Protein AF-A0A6V7DF06-F1 (afdb_monomer_lite)

Foldseek 3Di:
DDPPPAPPHDDDDLCRCVVPPPFKHFPDKDKAFLQVQLVVLVVVLVVLVVCVVVVQVVLCVVPNPCSVVVSVVSNVVSVVSNCVCPPPNRPPDIDMDTDIDGD

Radius of gyration: 17.52 Å; chains: 1; bounding box: 34×27×49 Å

Structure (mmCIF, N/CA/C/O backbone):
data_AF-A0A6V7DF06-F1
#
_entry.id   AF-A0A6V7DF06-F1
#
loop_
_atom_site.group_PDB
_atom_site.id
_atom_site.type_symbol
_atom_site.label_atom_id
_atom_site.label_alt_id
_atom_site.label_comp_id
_atom_site.label_asym_id
_atom_site.label_entity_id
_atom_site.label_seq_id
_atom_site.pdbx_PDB_ins_code
_atom_site.Cartn_x
_atom_site.Cartn_y
_atom_site.Cartn_z
_atom_site.occupancy
_atom_site.B_iso_or_equiv
_atom_site.auth_seq_id
_atom_site.auth_comp_id
_atom_site.auth_asym_id
_atom_site.auth_atom_id
_atom_site.pdbx_PDB_model_num
ATOM 1 N N . MET A 1 1 ? -5.358 -7.980 -9.460 1.00 66.00 1 MET A N 1
ATOM 2 C CA . MET A 1 1 ? -4.896 -7.941 -8.056 1.00 66.00 1 MET A CA 1
ATOM 3 C C . MET A 1 1 ? -4.731 -9.348 -7.478 1.00 66.00 1 MET A C 1
ATOM 5 O O . MET A 1 1 ? -3.595 -9.791 -7.396 1.00 66.00 1 MET A O 1
ATOM 9 N N . GLY A 1 2 ? -5.816 -10.090 -7.206 1.00 76.44 2 GLY A N 1
ATOM 10 C CA . GLY A 1 2 ? -5.817 -11.422 -6.560 1.00 76.44 2 GLY A CA 1
ATOM 11 C C . GLY A 1 2 ? -4.689 -12.387 -6.951 1.00 76.44 2 GLY A C 1
ATOM 12 O O . GLY A 1 2 ? -3.793 -12.623 -6.157 1.00 76.44 2 GLY A O 1
ATOM 13 N N . ARG A 1 3 ? -4.677 -12.881 -8.196 1.00 83.25 3 ARG A N 1
ATOM 14 C CA . ARG A 1 3 ? -3.721 -13.906 -8.678 1.00 83.25 3 ARG A CA 1
ATOM 15 C C . ARG A 1 3 ? -2.230 -13.547 -8.547 1.00 83.25 3 ARG A C 1
ATOM 17 O O . ARG A 1 3 ? -1.394 -14.445 -8.527 1.00 83.25 3 ARG A O 1
ATOM 24 N N . HIS A 1 4 ? -1.884 -12.260 -8.575 1.00 85.88 4 HIS A N 1
ATOM 25 C CA . HIS A 1 4 ? -0.487 -11.814 -8.672 1.00 85.88 4 HIS A CA 1
ATOM 26 C C . HIS A 1 4 ? 0.013 -11.072 -7.433 1.00 85.88 4 HIS A C 1
ATOM 28 O O . HIS A 1 4 ? 1.214 -11.067 -7.203 1.00 85.88 4 HIS A O 1
ATOM 34 N N . PHE A 1 5 ? -0.886 -10.467 -6.654 1.00 85.12 5 PHE A N 1
ATOM 35 C CA . PHE A 1 5 ? -0.531 -9.634 -5.504 1.00 85.12 5 PHE A CA 1
ATOM 36 C C . PHE A 1 5 ? -1.195 -10.075 -4.195 1.00 85.12 5 PHE A C 1
ATOM 38 O O . PHE A 1 5 ? -0.697 -9.729 -3.134 1.00 85.12 5 PHE A O 1
ATOM 45 N N . PHE A 1 6 ? -2.287 -10.846 -4.242 1.00 81.19 6 PHE A N 1
ATOM 46 C CA . PHE A 1 6 ? -3.064 -11.216 -3.049 1.00 81.19 6 PHE A CA 1
ATOM 47 C C . PHE A 1 6 ? -3.432 -12.704 -3.023 1.00 81.19 6 PHE A C 1
ATOM 49 O O . PHE A 1 6 ? -4.497 -13.089 -2.543 1.00 81.19 6 PHE A O 1
ATOM 56 N N . THR A 1 7 ? -2.571 -13.568 -3.559 1.00 82.06 7 THR A N 1
ATOM 57 C CA . THR A 1 7 ? -2.826 -15.012 -3.562 1.00 82.06 7 THR A CA 1
ATOM 58 C C . THR A 1 7 ? -2.793 -15.535 -2.128 1.00 82.06 7 THR A C 1
ATOM 60 O O . THR A 1 7 ? -1.752 -15.490 -1.481 1.00 82.06 7 THR A O 1
ATOM 63 N N . GLY A 1 8 ? -3.936 -16.015 -1.632 1.00 79.62 8 GLY A N 1
ATOM 64 C CA . GLY A 1 8 ? -4.087 -16.496 -0.253 1.00 79.62 8 GLY A CA 1
ATOM 65 C C . GLY A 1 8 ? -4.255 -15.393 0.800 1.00 79.62 8 GLY A C 1
ATOM 66 O O . GLY A 1 8 ? -4.261 -15.700 1.988 1.00 79.62 8 GLY A O 1
ATOM 67 N N . GLY A 1 9 ? -4.384 -14.128 0.387 1.00 80.75 9 GLY A N 1
ATOM 68 C CA . GLY A 1 9 ? -4.598 -12.998 1.293 1.00 80.75 9 GLY A CA 1
ATOM 69 C C . GLY A 1 9 ? -6.073 -12.738 1.610 1.00 80.75 9 GLY A C 1
ATOM 70 O O . GLY A 1 9 ? -6.962 -13.087 0.833 1.00 80.75 9 GLY A O 1
ATOM 71 N N . LEU A 1 10 ? -6.315 -12.064 2.736 1.00 82.75 10 LEU A N 1
ATOM 72 C CA . LEU A 1 10 ? -7.613 -11.524 3.146 1.00 82.75 10 LEU A CA 1
ATOM 73 C C . LEU A 1 10 ? -7.519 -9.994 3.239 1.00 82.75 10 LEU A C 1
ATOM 75 O O . LEU A 1 10 ? -6.524 -9.471 3.737 1.00 82.75 10 LEU A O 1
ATOM 79 N N . MET A 1 11 ? -8.571 -9.290 2.816 1.00 86.62 11 MET A N 1
ATOM 80 C CA . MET A 1 11 ? -8.804 -7.886 3.174 1.00 86.62 11 MET A CA 1
ATOM 81 C C . MET A 1 11 ? -9.885 -7.847 4.263 1.00 86.62 11 MET A C 1
ATOM 83 O O . MET A 1 11 ? -11.066 -7.963 3.935 1.00 86.62 11 MET A O 1
ATOM 87 N N . PRO A 1 12 ? -9.510 -7.794 5.554 1.00 91.38 12 PRO A N 1
ATOM 88 C CA . PRO A 1 12 ? -10.477 -7.873 6.640 1.00 91.38 12 PRO A CA 1
ATOM 89 C C . PRO A 1 12 ? -11.294 -6.585 6.748 1.00 91.38 12 PRO A C 1
ATOM 91 O O . PRO A 1 12 ? -10.783 -5.485 6.531 1.00 91.38 12 PRO A O 1
ATOM 94 N N . ALA A 1 13 ? -12.555 -6.725 7.154 1.00 93.81 13 ALA A N 1
ATOM 95 C CA . ALA A 1 13 ? -13.354 -5.589 7.587 1.00 93.81 13 ALA A CA 1
ATOM 96 C C . ALA A 1 13 ? -12.769 -4.993 8.876 1.00 93.81 13 ALA A C 1
ATOM 98 O O . ALA A 1 13 ? -12.140 -5.688 9.680 1.00 93.81 13 ALA A O 1
ATOM 99 N N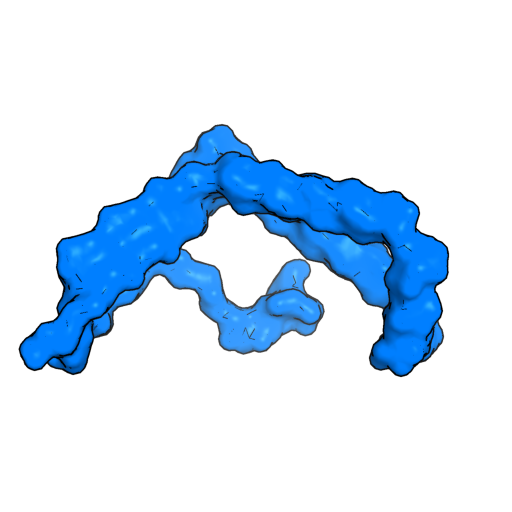 . THR A 1 14 ? -13.001 -3.701 9.103 1.00 94.19 14 THR A N 1
ATOM 100 C CA . THR A 1 14 ? -12.403 -2.972 10.234 1.00 94.19 14 THR A CA 1
ATOM 101 C C . THR A 1 14 ? -12.847 -3.482 11.617 1.00 94.19 14 THR A C 1
ATOM 103 O O . THR A 1 14 ? -12.236 -3.148 12.632 1.00 94.19 14 THR A O 1
ATOM 106 N N . ASP A 1 15 ? -13.885 -4.304 11.694 1.00 94.75 15 ASP A N 1
ATOM 107 C CA . ASP A 1 15 ? -14.392 -4.959 12.901 1.00 94.75 15 ASP A CA 1
ATOM 108 C C . ASP A 1 15 ? -13.975 -6.432 13.036 1.00 94.75 15 ASP A C 1
ATOM 110 O O . ASP A 1 15 ? -14.180 -7.011 14.098 1.00 94.75 15 ASP A O 1
ATOM 114 N N . THR A 1 16 ? -13.312 -7.023 12.035 1.00 95.25 16 THR A N 1
ATOM 115 C CA . THR A 1 16 ? -12.995 -8.465 12.005 1.00 95.25 16 THR A CA 1
ATOM 116 C C . THR A 1 16 ? -12.292 -8.934 13.285 1.00 95.25 16 THR A C 1
ATOM 118 O O . THR A 1 16 ? -12.656 -9.961 13.852 1.00 95.25 16 THR A O 1
ATOM 121 N N . LEU A 1 17 ? -11.319 -8.165 13.791 1.00 95.06 17 LEU A N 1
ATOM 122 C CA . LEU A 1 17 ? -10.539 -8.533 14.982 1.00 95.06 17 LEU A CA 1
ATOM 123 C C . LEU A 1 17 ? -11.300 -8.368 16.308 1.00 95.06 17 LEU A C 1
ATOM 125 O O . LEU A 1 17 ? -10.867 -8.908 17.322 1.00 95.06 17 LEU A O 1
ATOM 129 N N . LEU A 1 18 ? -12.456 -7.694 16.321 1.00 94.12 18 LEU A N 1
ATOM 130 C CA . LEU A 1 18 ? -13.299 -7.609 17.520 1.00 94.12 18 LEU A CA 1
ATOM 131 C C . LEU A 1 18 ? -13.868 -8.976 17.922 1.00 94.12 18 LEU A C 1
ATOM 133 O O . LEU A 1 18 ? -14.193 -9.181 19.092 1.00 94.12 18 LEU A O 1
ATOM 137 N N . HIS A 1 19 ? -13.945 -9.913 16.974 1.00 95.56 19 HIS A N 1
ATOM 138 C CA . HIS A 1 19 ? -14.465 -11.263 17.181 1.00 95.56 19 HIS A CA 1
ATOM 139 C C . HIS A 1 19 ? -13.429 -12.254 17.749 1.00 95.56 19 HIS A C 1
ATOM 141 O O . HIS A 1 19 ? -13.792 -13.382 18.086 1.00 95.56 19 HIS A O 1
ATOM 147 N N . PHE A 1 20 ? -12.161 -11.851 17.897 1.00 95.12 20 PHE A N 1
ATOM 148 C CA . PHE A 1 20 ? -11.054 -12.726 18.305 1.00 95.12 20 PHE A CA 1
ATOM 149 C C . PHE A 1 20 ? -10.296 -12.139 19.500 1.00 95.12 20 PHE A C 1
ATOM 151 O O . PHE A 1 20 ? -9.200 -11.605 19.353 1.00 95.12 20 PHE A O 1
ATOM 158 N N . GLN A 1 21 ? -10.906 -12.203 20.688 1.00 96.12 21 GLN A N 1
ATOM 159 C CA . GLN A 1 21 ? -10.373 -11.583 21.911 1.00 96.12 21 GLN A CA 1
ATOM 160 C C . GLN A 1 21 ? -10.172 -12.565 23.081 1.00 96.12 21 GLN A C 1
ATOM 162 O O . GLN A 1 21 ? -10.326 -12.217 24.254 1.00 96.12 21 GLN A O 1
ATOM 167 N N . GLN A 1 22 ? -9.886 -13.830 22.770 1.00 97.06 22 GLN A N 1
ATOM 168 C CA . GLN A 1 22 ? -9.697 -14.892 23.760 1.00 97.06 22 GLN A CA 1
ATOM 169 C C . GLN A 1 22 ? -8.427 -14.654 24.591 1.00 97.06 22 GLN A C 1
ATOM 171 O O . GLN A 1 22 ? -8.512 -14.624 25.819 1.00 97.06 22 GLN A O 1
ATOM 176 N N . ASP A 1 23 ? -7.296 -14.413 23.918 1.00 96.06 23 ASP A N 1
ATOM 177 C CA . ASP A 1 23 ? -5.963 -14.305 24.537 1.00 96.06 23 ASP A CA 1
ATOM 178 C C . ASP A 1 23 ? -5.435 -12.860 24.640 1.00 96.06 23 ASP A C 1
ATOM 180 O O . ASP A 1 23 ? -4.599 -12.548 25.493 1.00 96.06 23 ASP A O 1
ATOM 184 N N . ALA A 1 24 ? -5.928 -11.961 23.786 1.00 96.44 24 ALA A N 1
ATOM 185 C CA . ALA A 1 24 ? -5.592 -10.541 23.779 1.00 96.44 24 ALA A CA 1
ATOM 186 C C . ALA A 1 24 ? -6.852 -9.712 23.533 1.00 96.44 24 ALA A C 1
ATOM 188 O O . ALA A 1 24 ? -7.699 -10.097 22.734 1.00 96.44 24 ALA A O 1
ATOM 189 N N . VAL A 1 25 ? -6.973 -8.568 24.199 1.00 97.38 25 VAL A N 1
ATOM 190 C CA . VAL A 1 25 ? -8.141 -7.686 24.083 1.00 97.38 25 VAL A CA 1
ATOM 191 C C . VAL A 1 25 ? -7.746 -6.366 23.433 1.00 97.38 25 VAL A C 1
ATOM 193 O O . VAL A 1 25 ? -6.640 -5.865 23.642 1.00 97.38 25 VAL A O 1
ATOM 196 N N . ILE A 1 26 ? -8.637 -5.808 22.619 1.00 97.31 26 ILE A N 1
ATOM 197 C CA . ILE A 1 26 ? -8.428 -4.516 21.965 1.00 97.31 26 ILE A CA 1
ATOM 198 C C . ILE A 1 26 ? -8.691 -3.420 22.995 1.00 97.31 26 ILE A C 1
ATOM 200 O O . ILE A 1 26 ? -9.821 -3.213 23.427 1.00 97.31 26 ILE A O 1
ATOM 204 N N . GLU A 1 27 ? -7.637 -2.706 23.370 1.00 97.62 27 GLU A N 1
ATOM 205 C CA . GLU A 1 27 ? -7.707 -1.560 24.278 1.00 97.62 27 GLU A CA 1
ATOM 206 C C . GLU A 1 27 ? -8.060 -0.280 23.513 1.00 97.62 27 GLU A C 1
ATOM 208 O O . GLU A 1 27 ? -8.841 0.543 23.983 1.00 97.62 27 GLU A O 1
ATOM 213 N N . GLN A 1 28 ? -7.488 -0.102 22.318 1.00 97.56 28 GLN A N 1
ATOM 214 C CA . GLN A 1 28 ? -7.720 1.077 21.484 1.00 97.56 28 GLN A CA 1
ATOM 215 C C . GLN A 1 28 ? -7.810 0.697 20.011 1.00 97.56 28 GLN A C 1
ATOM 217 O O . GLN A 1 28 ? -7.117 -0.205 19.536 1.00 97.56 28 GLN A O 1
ATOM 222 N N . ARG A 1 29 ? -8.641 1.436 19.277 1.00 96.56 29 ARG A N 1
ATOM 223 C CA . ARG A 1 29 ? -8.823 1.301 17.833 1.00 96.56 29 ARG A CA 1
ATOM 224 C C . ARG A 1 29 ? -8.974 2.679 17.209 1.00 96.56 29 ARG A C 1
ATOM 226 O O . ARG A 1 29 ? -9.722 3.506 17.722 1.00 96.56 29 ARG A O 1
ATOM 233 N N . TRP A 1 30 ? -8.320 2.893 16.076 1.00 96.56 30 TRP A N 1
ATOM 234 C CA . TRP A 1 30 ? -8.553 4.061 15.232 1.00 96.56 30 TRP A CA 1
ATOM 235 C C . TRP A 1 30 ? -8.493 3.665 13.762 1.00 96.56 30 TRP A C 1
ATOM 237 O O . TRP A 1 30 ? -7.788 2.730 13.381 1.00 96.56 30 TRP A O 1
ATOM 247 N N . VAL A 1 31 ? -9.281 4.359 12.946 1.00 96.50 31 VAL A N 1
ATOM 248 C CA . VAL A 1 31 ? -9.350 4.149 11.500 1.00 96.50 31 VAL A CA 1
ATOM 249 C C . VAL A 1 31 ? -8.904 5.433 10.827 1.00 96.50 31 VAL A C 1
ATOM 251 O O . VAL A 1 31 ? -9.386 6.513 11.160 1.00 96.50 31 VAL A O 1
ATOM 254 N N . LEU A 1 32 ? -7.959 5.308 9.906 1.00 97.56 32 LEU A N 1
ATOM 255 C CA . LEU A 1 32 ? -7.498 6.400 9.065 1.00 97.56 32 LEU A CA 1
ATOM 256 C C . LEU A 1 32 ? -8.254 6.367 7.736 1.00 97.56 32 LEU A C 1
ATOM 258 O O . LEU A 1 32 ? -8.464 5.283 7.181 1.00 97.56 32 LEU A O 1
ATOM 262 N N . SER A 1 33 ? -8.622 7.553 7.238 1.00 98.12 33 SER A N 1
ATOM 263 C CA . SER A 1 33 ? -9.216 7.735 5.905 1.00 98.12 33 SER A CA 1
ATOM 264 C C . SER A 1 33 ? -8.356 7.060 4.835 1.00 98.12 33 SER A C 1
ATOM 266 O O . SER A 1 33 ? -7.120 7.115 4.886 1.00 98.12 33 SER A O 1
ATOM 268 N N . GLY A 1 34 ? -9.011 6.456 3.847 1.00 98.38 34 GLY A N 1
ATOM 269 C CA . GLY A 1 34 ? -8.348 5.856 2.696 1.00 98.38 34 GLY A CA 1
ATOM 270 C C . GLY A 1 34 ? -7.514 6.839 1.878 1.00 98.38 34 GLY A C 1
ATOM 271 O O . GLY A 1 34 ? -6.502 6.437 1.306 1.00 98.38 34 GLY A O 1
ATOM 272 N N . GLU A 1 35 ? -7.818 8.140 1.932 1.00 98.50 35 GLU A N 1
ATOM 273 C CA . GLU A 1 35 ? -7.061 9.189 1.233 1.00 98.50 35 GLU A CA 1
ATOM 274 C C . GLU A 1 35 ? -5.567 9.192 1.605 1.00 98.50 35 GLU A C 1
ATOM 276 O O . GLU A 1 35 ? -4.709 9.587 0.813 1.00 98.50 35 GLU A O 1
ATOM 281 N N . HIS A 1 36 ? -5.212 8.750 2.817 1.00 98.38 36 HIS A N 1
ATOM 282 C CA . HIS A 1 36 ? -3.808 8.611 3.214 1.00 98.38 36 HIS A CA 1
ATOM 283 C C . HIS A 1 36 ? -3.101 7.492 2.441 1.00 98.38 36 HIS A C 1
ATOM 285 O O . HIS A 1 36 ? -1.948 7.647 2.022 1.00 98.38 36 HIS A O 1
ATOM 291 N N . TYR A 1 37 ? -3.787 6.366 2.245 1.00 98.06 37 TYR A N 1
ATOM 292 C CA . TYR A 1 37 ? -3.262 5.244 1.480 1.00 98.06 37 TYR A CA 1
ATOM 293 C C . TYR A 1 37 ? -3.240 5.572 -0.015 1.00 98.06 37 TYR A C 1
ATOM 295 O O . TYR A 1 37 ? -2.242 5.298 -0.675 1.00 98.06 37 TYR A O 1
ATOM 303 N N . GLU A 1 38 ? -4.279 6.235 -0.528 1.00 98.69 38 GLU A N 1
ATOM 304 C CA . GLU A 1 38 ? -4.332 6.757 -1.897 1.00 98.69 38 GLU A CA 1
ATOM 305 C C . GLU A 1 38 ? -3.112 7.632 -2.211 1.00 98.69 38 GLU A C 1
ATOM 307 O O . GLU A 1 38 ? -2.362 7.346 -3.146 1.00 98.69 38 GLU A O 1
ATOM 312 N N . LYS A 1 39 ? -2.858 8.664 -1.393 1.00 98.69 39 LYS A N 1
ATOM 313 C CA . LYS A 1 39 ? -1.703 9.566 -1.559 1.00 98.69 39 LYS A CA 1
ATOM 314 C C . LYS A 1 39 ? -0.384 8.803 -1.550 1.00 98.69 39 LYS A C 1
ATOM 316 O O . LYS A 1 39 ? 0.511 9.097 -2.338 1.00 98.69 39 LYS A O 1
ATOM 321 N N . THR A 1 40 ? -0.282 7.801 -0.682 1.00 98.56 40 THR A N 1
ATOM 322 C CA . THR A 1 40 ? 0.898 6.940 -0.587 1.00 98.56 40 THR A CA 1
ATOM 323 C C . THR A 1 40 ? 1.079 6.107 -1.858 1.00 98.56 40 THR A C 1
ATOM 325 O O . THR A 1 40 ? 2.171 6.083 -2.418 1.00 98.56 40 THR A O 1
ATOM 328 N N . ALA A 1 41 ? 0.022 5.460 -2.351 1.00 98.56 41 ALA A N 1
ATOM 329 C CA . ALA A 1 41 ? 0.057 4.655 -3.570 1.00 98.56 41 ALA A CA 1
ATOM 330 C C . ALA A 1 41 ? 0.398 5.502 -4.809 1.00 98.56 41 ALA A C 1
ATOM 332 O O . ALA A 1 41 ? 1.238 5.095 -5.612 1.00 98.56 41 ALA A O 1
ATOM 333 N N . ASN A 1 42 ? -0.170 6.705 -4.921 1.00 98.81 42 ASN A N 1
ATOM 334 C CA . ASN A 1 42 ? 0.162 7.662 -5.978 1.00 98.81 42 ASN A CA 1
ATOM 335 C C . ASN A 1 42 ? 1.632 8.106 -5.914 1.00 98.81 42 ASN A C 1
ATOM 337 O O . ASN A 1 42 ? 2.318 8.107 -6.937 1.00 98.81 42 ASN A O 1
ATOM 341 N N . ALA A 1 43 ? 2.152 8.398 -4.717 1.00 98.81 43 ALA A N 1
ATOM 342 C CA . ALA A 1 43 ? 3.566 8.725 -4.536 1.00 98.81 43 ALA A CA 1
ATOM 343 C C . ALA A 1 43 ? 4.485 7.551 -4.920 1.00 98.81 43 ALA A C 1
ATOM 345 O O . ALA A 1 43 ? 5.532 7.760 -5.532 1.00 98.81 43 ALA A O 1
ATOM 346 N N . TRP A 1 44 ? 4.094 6.309 -4.616 1.00 98.69 44 TRP A N 1
ATOM 347 C CA . TRP A 1 44 ? 4.839 5.119 -5.036 1.00 98.69 44 TRP A CA 1
ATOM 348 C C . TRP A 1 44 ? 4.814 4.899 -6.545 1.00 98.69 44 TRP A C 1
ATOM 350 O O . TRP A 1 44 ? 5.852 4.552 -7.109 1.00 98.69 44 TRP A O 1
ATOM 360 N N . LEU A 1 45 ? 3.677 5.132 -7.204 1.00 98.75 45 LEU A N 1
ATOM 361 C CA . LEU A 1 45 ? 3.577 5.073 -8.661 1.00 98.75 45 LEU A CA 1
ATOM 362 C C . LEU A 1 45 ? 4.517 6.086 -9.318 1.00 98.75 45 LEU A C 1
ATOM 364 O O . LEU A 1 45 ? 5.300 5.719 -10.194 1.00 98.75 45 LEU A O 1
ATOM 368 N N . GLU A 1 46 ? 4.476 7.340 -8.864 1.00 98.81 46 GLU A N 1
ATOM 369 C CA . GLU A 1 46 ? 5.351 8.394 -9.375 1.00 98.81 46 GLU A CA 1
ATOM 370 C C . GLU A 1 46 ? 6.825 8.060 -9.121 1.00 98.81 46 GLU A C 1
ATOM 372 O O . GLU A 1 46 ? 7.663 8.171 -10.018 1.00 98.81 46 GLU A O 1
ATOM 377 N N . ASN A 1 47 ? 7.151 7.609 -7.907 1.00 98.69 47 ASN A N 1
ATOM 378 C CA . ASN A 1 47 ? 8.512 7.250 -7.538 1.00 98.69 47 ASN A CA 1
ATOM 379 C C . ASN A 1 47 ? 9.038 6.075 -8.369 1.00 98.69 47 ASN A C 1
ATOM 381 O O . ASN A 1 47 ? 10.187 6.107 -8.814 1.00 98.69 47 ASN A O 1
ATOM 385 N N . GLN A 1 48 ? 8.204 5.060 -8.604 1.00 98.25 48 GLN A N 1
ATOM 386 C CA . GLN A 1 48 ? 8.531 3.955 -9.491 1.00 98.25 48 GLN A CA 1
ATOM 387 C C . GLN A 1 48 ? 8.831 4.490 -10.892 1.00 98.25 48 GLN A C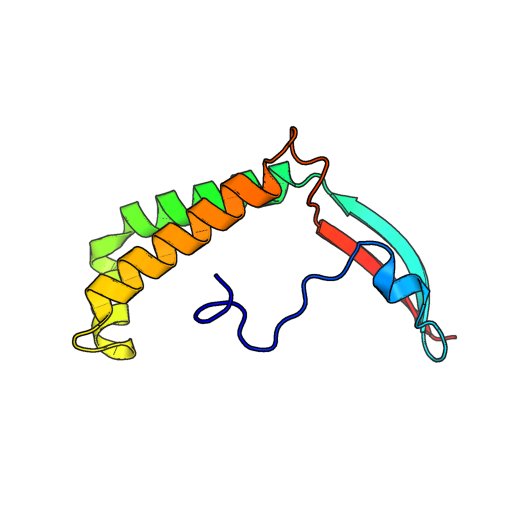 1
ATOM 389 O O . GLN A 1 48 ? 9.934 4.263 -11.383 1.00 98.25 48 GLN A O 1
ATOM 394 N N . ASP A 1 49 ? 7.894 5.221 -11.507 1.00 98.56 49 ASP A N 1
ATOM 395 C CA . ASP A 1 4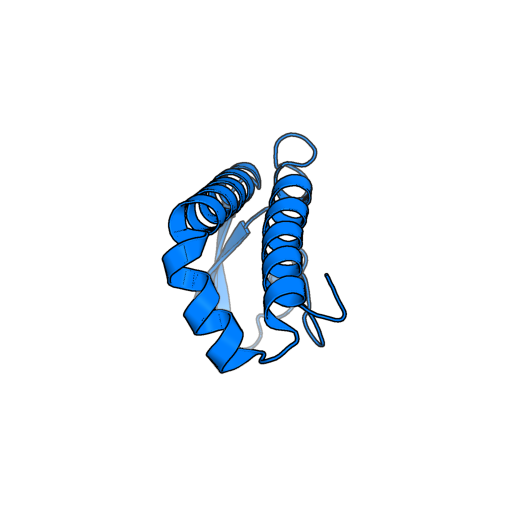9 ? 8.025 5.716 -12.882 1.00 98.56 49 ASP A CA 1
ATOM 396 C C . ASP A 1 49 ? 9.277 6.599 -13.052 1.00 98.56 49 ASP A C 1
ATOM 398 O O . ASP A 1 49 ? 10.023 6.426 -14.021 1.00 98.56 49 ASP A O 1
ATOM 402 N N . ARG A 1 50 ? 9.580 7.455 -12.067 1.00 98.75 50 ARG A N 1
ATOM 403 C CA . ARG A 1 50 ? 10.779 8.308 -12.034 1.00 98.75 50 ARG A CA 1
ATOM 404 C C . ARG A 1 50 ? 12.088 7.516 -12.012 1.00 98.75 50 ARG A C 1
ATOM 406 O O . ARG A 1 50 ? 13.060 7.925 -12.638 1.00 98.75 50 ARG A O 1
ATOM 413 N N . HIS A 1 51 ? 12.124 6.382 -11.317 1.00 98.62 51 HIS A N 1
ATOM 414 C CA . HIS A 1 51 ? 13.340 5.586 -11.115 1.00 98.62 51 HIS A CA 1
ATOM 415 C C . HIS A 1 51 ? 13.411 4.351 -12.023 1.00 98.62 51 HIS A C 1
ATOM 417 O O . HIS A 1 51 ? 14.108 3.380 -11.715 1.00 98.62 51 HIS A O 1
ATOM 423 N N . ARG A 1 52 ? 12.726 4.372 -13.175 1.00 98.44 52 ARG A N 1
ATOM 424 C CA . ARG A 1 52 ? 12.671 3.242 -14.117 1.00 98.44 52 ARG A CA 1
ATOM 425 C C . ARG A 1 52 ? 14.041 2.678 -14.483 1.00 98.44 52 ARG A C 1
ATOM 427 O O . ARG A 1 52 ? 14.198 1.459 -14.524 1.00 98.44 52 ARG A O 1
ATOM 434 N N . GLU A 1 53 ? 15.019 3.537 -14.749 1.00 98.44 53 GLU A N 1
ATOM 435 C CA . GLU A 1 53 ? 16.365 3.117 -15.160 1.00 98.44 53 GLU A CA 1
ATOM 436 C C . GLU A 1 53 ? 17.106 2.345 -14.063 1.00 98.44 53 GLU A C 1
ATOM 438 O O . GLU A 1 53 ? 17.865 1.430 -14.365 1.00 98.44 53 GLU A O 1
ATOM 443 N N . GLN A 1 54 ? 16.829 2.656 -12.795 1.00 98.38 54 GLN A N 1
ATOM 444 C CA . GLN A 1 54 ? 17.422 1.983 -11.638 1.00 98.38 54 GLN A CA 1
ATOM 445 C C . GLN A 1 54 ? 16.670 0.692 -11.286 1.00 98.38 54 GLN A C 1
ATOM 447 O O . GLN A 1 54 ? 17.277 -0.310 -10.915 1.00 98.38 54 GLN A O 1
ATOM 452 N N . ILE A 1 55 ? 15.342 0.693 -11.434 1.00 98.31 55 ILE A N 1
ATOM 453 C CA . ILE A 1 55 ? 14.480 -0.439 -11.067 1.00 98.31 55 ILE A CA 1
ATOM 454 C C . ILE A 1 55 ? 14.506 -1.541 -12.134 1.00 98.31 55 ILE A C 1
ATOM 456 O O . ILE A 1 55 ? 14.474 -2.726 -11.807 1.00 98.31 55 ILE A O 1
ATOM 460 N N . MET A 1 56 ? 14.564 -1.189 -13.420 1.00 98.56 56 MET A N 1
ATOM 461 C CA . MET A 1 56 ? 14.468 -2.169 -14.505 1.00 98.56 56 MET A CA 1
ATOM 462 C C . MET A 1 56 ? 15.572 -3.245 -14.477 1.00 98.56 56 MET A C 1
ATOM 464 O O . MET A 1 56 ? 15.240 -4.410 -14.701 1.00 98.56 56 MET A O 1
ATOM 468 N N . PRO A 1 57 ? 16.853 -2.935 -14.187 1.00 98.56 57 PRO A N 1
ATOM 469 C CA . PRO A 1 57 ? 17.881 -3.958 -13.986 1.00 98.56 57 PRO A CA 1
ATOM 470 C C . PRO A 1 57 ? 17.524 -4.961 -12.882 1.00 98.56 57 PRO A C 1
ATOM 472 O O . PRO A 1 57 ? 17.670 -6.164 -13.088 1.00 98.56 57 PRO A O 1
ATOM 475 N N . LEU A 1 58 ? 16.976 -4.487 -11.757 1.00 98.31 58 LEU A N 1
ATOM 476 C CA . LEU A 1 58 ? 16.530 -5.346 -10.656 1.00 98.31 58 LEU A CA 1
ATOM 477 C C . LEU A 1 58 ? 15.370 -6.241 -11.099 1.00 98.31 58 LEU A C 1
ATOM 479 O O . LEU A 1 58 ? 15.391 -7.445 -10.869 1.00 98.31 58 LEU A O 1
ATOM 483 N N . LEU A 1 59 ? 14.391 -5.688 -11.822 1.00 98.31 59 LEU A N 1
ATOM 484 C CA . LEU A 1 59 ? 13.286 -6.484 -12.361 1.00 98.31 59 LEU A CA 1
ATOM 485 C C . LEU A 1 59 ? 13.758 -7.533 -13.370 1.00 98.31 59 LEU A C 1
ATOM 487 O O . LEU A 1 59 ? 13.213 -8.632 -13.378 1.00 98.31 59 LEU A O 1
ATOM 491 N N . LYS A 1 60 ? 14.765 -7.233 -14.198 1.00 98.56 60 LYS A N 1
ATOM 492 C CA . LYS A 1 60 ? 15.387 -8.223 -15.094 1.00 98.56 60 LYS A CA 1
ATO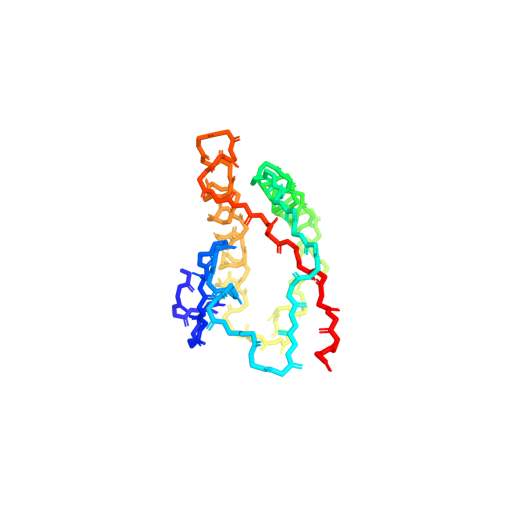M 493 C C . LYS A 1 60 ? 16.076 -9.332 -14.310 1.00 98.56 60 LYS A C 1
ATOM 495 O O . LYS A 1 60 ? 15.923 -10.494 -14.664 1.00 98.56 60 LYS A O 1
ATOM 500 N N . GLN A 1 61 ? 16.780 -8.994 -13.233 1.00 98.50 61 GLN A N 1
ATOM 501 C CA . GLN A 1 61 ? 17.405 -9.985 -12.360 1.00 98.50 61 GLN A CA 1
ATOM 502 C C . GLN A 1 61 ? 16.364 -10.881 -11.670 1.00 98.50 61 GLN A C 1
ATOM 504 O O . GLN A 1 61 ? 16.571 -12.085 -11.564 1.00 98.50 61 GLN A O 1
ATOM 509 N N . THR A 1 62 ? 15.246 -10.315 -11.210 1.00 97.94 62 THR A N 1
ATOM 510 C CA . THR A 1 62 ? 14.212 -11.055 -10.471 1.00 97.94 62 THR A CA 1
ATOM 511 C C . THR A 1 62 ? 13.268 -11.847 -11.376 1.00 97.94 62 THR A C 1
ATOM 513 O O . THR A 1 62 ? 12.892 -12.965 -11.038 1.00 97.94 62 THR A O 1
ATOM 516 N N . TYR A 1 63 ? 12.853 -11.272 -12.507 1.00 97.44 63 TYR A N 1
ATOM 517 C CA . TYR A 1 63 ? 11.765 -11.794 -13.342 1.00 97.44 63 TYR A CA 1
ATOM 518 C C . TYR A 1 63 ? 12.202 -12.205 -14.755 1.00 97.44 63 TYR A C 1
ATOM 520 O O . TYR A 1 63 ? 11.366 -12.681 -15.524 1.00 97.44 63 TYR A O 1
ATOM 528 N N . GLY A 1 64 ? 13.476 -12.022 -15.117 1.00 97.94 64 GLY A N 1
ATOM 529 C CA . GLY A 1 64 ? 14.007 -12.385 -16.431 1.00 97.94 64 GLY A CA 1
ATOM 530 C C . GLY A 1 64 ? 13.244 -11.715 -17.575 1.00 97.94 64 GLY A C 1
ATOM 531 O O . GLY A 1 64 ? 13.000 -10.504 -17.559 1.00 97.94 64 GLY A O 1
ATOM 532 N N . ASP A 1 65 ? 12.822 -12.523 -18.547 1.00 98.00 65 ASP A N 1
ATOM 533 C CA . ASP A 1 65 ? 12.096 -12.078 -19.744 1.00 98.00 65 ASP A CA 1
ATOM 534 C C . ASP A 1 65 ? 10.754 -11.401 -19.421 1.00 98.00 65 ASP A C 1
ATOM 536 O O . ASP A 1 65 ? 10.266 -10.552 -20.170 1.00 98.00 65 ASP A O 1
ATOM 540 N N . ASP A 1 66 ? 10.177 -11.703 -18.257 1.00 98.19 66 ASP A N 1
ATOM 541 C CA . ASP A 1 66 ? 8.911 -11.137 -17.803 1.00 98.19 66 ASP A CA 1
ATOM 542 C C . ASP A 1 66 ? 9.065 -9.760 -17.122 1.00 98.19 66 ASP A C 1
ATOM 544 O O . ASP A 1 66 ? 8.071 -9.174 -16.682 1.00 98.19 66 ASP A O 1
ATOM 548 N N . ALA A 1 67 ? 10.273 -9.190 -17.050 1.00 98.44 67 ALA A N 1
ATOM 549 C CA . ALA A 1 67 ? 10.543 -7.929 -16.350 1.00 98.44 67 ALA A CA 1
ATOM 550 C C . ALA A 1 67 ? 9.660 -6.755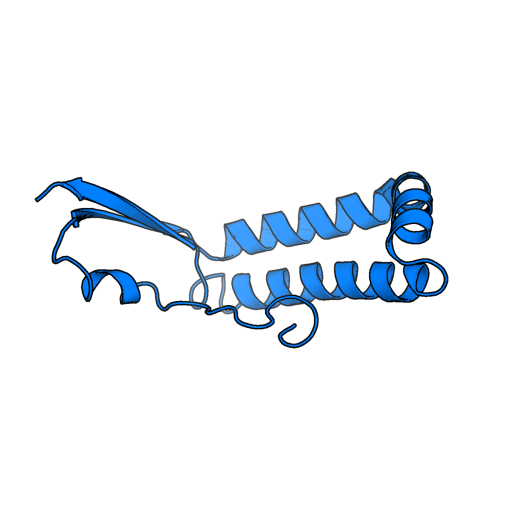 -16.805 1.00 98.44 67 ALA A C 1
ATOM 552 O O . ALA A 1 67 ? 9.122 -6.026 -15.971 1.00 98.44 67 ALA A O 1
ATOM 553 N N . GLN A 1 68 ? 9.446 -6.584 -18.115 1.00 98.12 68 GLN A N 1
ATOM 554 C CA . GLN A 1 68 ? 8.572 -5.516 -18.630 1.00 98.12 68 GLN A CA 1
ATOM 555 C C . GLN A 1 68 ? 7.107 -5.729 -18.228 1.00 98.12 68 GLN A C 1
ATOM 557 O O . GLN A 1 68 ? 6.388 -4.774 -17.929 1.00 98.12 68 GLN A O 1
ATOM 562 N N . ARG A 1 69 ? 6.660 -6.988 -18.179 1.00 98.06 69 ARG A N 1
ATOM 563 C CA . ARG A 1 69 ? 5.311 -7.336 -17.725 1.00 98.06 69 ARG A CA 1
ATOM 564 C C . ARG A 1 69 ? 5.156 -7.029 -16.240 1.00 98.06 69 ARG A C 1
ATOM 566 O O . ARG A 1 69 ? 4.147 -6.456 -15.838 1.00 98.06 69 ARG A O 1
ATOM 573 N N . TRP A 1 70 ? 6.154 -7.375 -15.430 1.00 97.88 70 TRP A N 1
ATOM 574 C CA . TRP A 1 70 ? 6.147 -7.091 -13.997 1.00 97.88 70 TRP A CA 1
ATOM 575 C C . TRP A 1 70 ? 6.240 -5.605 -13.678 1.00 97.88 70 TRP A C 1
ATOM 577 O O . TRP A 1 70 ? 5.528 -5.149 -12.789 1.00 97.88 70 TRP A O 1
ATOM 587 N N . TRP A 1 71 ? 6.999 -4.833 -14.454 1.00 98.31 71 TRP A N 1
ATOM 588 C CA . TRP A 1 71 ? 6.983 -3.374 -14.378 1.00 98.31 71 TRP A CA 1
ATOM 589 C C . TRP A 1 71 ? 5.557 -2.816 -14.489 1.00 98.31 71 TRP A C 1
ATOM 591 O O . TRP A 1 71 ? 5.109 -2.080 -13.611 1.00 98.31 71 TRP A O 1
ATOM 601 N N . GLN A 1 72 ? 4.807 -3.225 -15.519 1.00 98.12 72 GLN A N 1
ATOM 602 C CA . GLN A 1 72 ? 3.420 -2.779 -15.688 1.00 98.12 72 GLN A CA 1
ATOM 603 C C . GLN A 1 72 ? 2.488 -3.327 -14.606 1.00 98.12 72 GLN A C 1
ATOM 605 O O . GLN A 1 72 ? 1.610 -2.606 -14.145 1.00 98.12 72 GLN A O 1
ATOM 610 N N . ARG A 1 73 ? 2.679 -4.571 -14.149 1.00 97.75 73 ARG A N 1
ATOM 611 C CA . ARG A 1 73 ? 1.892 -5.124 -13.034 1.00 97.75 73 ARG A CA 1
ATOM 612 C C . ARG A 1 73 ? 2.046 -4.288 -11.766 1.00 97.75 73 ARG A C 1
ATOM 614 O O . ARG A 1 73 ? 1.038 -4.033 -11.120 1.00 97.75 73 ARG A O 1
ATOM 621 N N . TRP A 1 74 ? 3.260 -3.847 -11.435 1.00 98.00 74 TRP A N 1
ATOM 622 C CA . TRP A 1 74 ? 3.495 -2.964 -10.290 1.00 98.00 74 TRP A CA 1
ATOM 623 C C . TRP A 1 74 ? 2.807 -1.607 -10.453 1.00 98.00 74 TRP A C 1
ATOM 625 O O . TRP A 1 74 ? 2.125 -1.164 -9.537 1.00 98.00 74 TRP A O 1
ATOM 635 N N . ARG A 1 75 ? 2.865 -0.998 -11.645 1.00 98.19 75 ARG A N 1
ATOM 636 C CA . ARG A 1 75 ? 2.115 0.244 -11.919 1.00 98.19 75 ARG A CA 1
ATOM 637 C C . ARG A 1 75 ? 0.611 0.050 -11.729 1.00 98.19 75 ARG A C 1
ATOM 639 O O . ARG A 1 75 ? -0.033 0.837 -11.045 1.00 98.19 75 ARG A O 1
ATOM 646 N N . MET A 1 76 ? 0.064 -1.033 -12.284 1.00 97.81 76 MET A N 1
ATOM 647 C CA . MET A 1 76 ? -1.352 -1.380 -12.136 1.00 97.81 76 MET A CA 1
ATOM 648 C C . MET A 1 76 ? -1.739 -1.669 -10.686 1.00 97.81 76 MET A C 1
ATOM 650 O O . MET A 1 76 ? -2.872 -1.395 -10.306 1.00 97.81 76 MET A O 1
ATOM 654 N N . PHE A 1 77 ? -0.829 -2.221 -9.884 1.00 97.00 77 PHE A N 1
ATOM 655 C CA . PHE A 1 77 ? -1.051 -2.424 -8.458 1.00 97.00 77 PHE A CA 1
ATOM 656 C C . PHE A 1 77 ? -1.216 -1.087 -7.734 1.00 97.00 77 PHE A C 1
ATOM 658 O O . PHE A 1 77 ? -2.217 -0.905 -7.046 1.00 97.00 77 PHE A O 1
ATOM 665 N N . TRP A 1 78 ? -0.297 -0.139 -7.942 1.00 98.19 78 TRP A N 1
ATOM 666 C CA . TRP A 1 78 ? -0.390 1.181 -7.316 1.00 98.19 78 TRP A CA 1
ATOM 667 C C . TRP A 1 78 ? -1.648 1.933 -7.740 1.00 98.19 78 TRP A C 1
ATOM 669 O O . TRP A 1 78 ? -2.360 2.430 -6.875 1.00 98.19 78 TRP A O 1
ATOM 679 N N . LEU A 1 79 ? -1.969 1.935 -9.038 1.00 98.12 79 LEU A N 1
ATOM 680 C CA . LEU A 1 79 ? -3.198 2.542 -9.557 1.00 98.12 79 LEU A CA 1
ATOM 681 C C . LEU A 1 79 ? -4.450 1.915 -8.935 1.00 98.12 79 LEU A C 1
ATOM 683 O O . LEU A 1 79 ? -5.303 2.623 -8.419 1.00 98.12 79 LEU A O 1
ATOM 687 N N . ALA A 1 80 ? -4.550 0.584 -8.936 1.00 97.19 80 ALA A N 1
ATOM 688 C CA . ALA A 1 80 ? -5.711 -0.099 -8.372 1.00 97.19 80 ALA A CA 1
ATOM 689 C C . ALA A 1 80 ? -5.868 0.167 -6.867 1.00 97.19 80 ALA A C 1
ATOM 691 O O . ALA A 1 80 ? -6.988 0.311 -6.389 1.00 97.19 80 ALA A O 1
ATOM 692 N N . CYS A 1 81 ? -4.762 0.243 -6.123 1.00 97.00 81 CYS A N 1
ATOM 693 C CA . CYS A 1 81 ? -4.778 0.633 -4.718 1.00 97.00 81 CYS A CA 1
ATOM 694 C C . CYS A 1 81 ? -5.211 2.091 -4.522 1.00 97.00 81 CYS A C 1
ATOM 696 O O . CYS A 1 81 ? -6.020 2.354 -3.639 1.00 97.00 81 CYS A O 1
ATOM 698 N N . ALA A 1 82 ? -4.689 3.022 -5.325 1.00 98.31 82 ALA A N 1
ATOM 699 C CA . ALA A 1 82 ? -5.041 4.434 -5.228 1.00 98.31 82 ALA A CA 1
ATOM 700 C C . ALA A 1 82 ? -6.545 4.644 -5.443 1.00 98.31 82 ALA A C 1
ATOM 702 O O . ALA A 1 82 ? -7.205 5.201 -4.574 1.00 98.31 82 ALA A O 1
ATOM 703 N N . GLU A 1 83 ? -7.104 4.091 -6.521 1.00 98.00 83 GLU A N 1
ATOM 704 C CA . GLU A 1 83 ? -8.539 4.199 -6.816 1.00 98.00 83 GLU A CA 1
ATOM 705 C 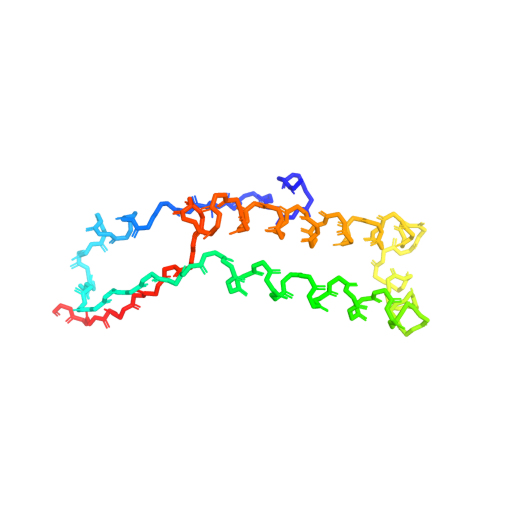C . GLU A 1 83 ? -9.411 3.543 -5.737 1.00 98.00 83 GLU A C 1
ATOM 707 O O . GLU A 1 83 ? -10.425 4.102 -5.326 1.00 98.00 83 GLU A O 1
ATOM 712 N N . LEU A 1 84 ? -9.016 2.364 -5.241 1.00 96.88 84 LEU A N 1
ATOM 713 C CA . LEU A 1 84 ? -9.786 1.648 -4.224 1.00 96.88 84 LEU A CA 1
ATOM 714 C C . LEU A 1 84 ? -9.845 2.423 -2.902 1.00 96.88 84 LEU A C 1
ATOM 716 O O . LEU A 1 84 ? -10.916 2.560 -2.318 1.00 96.88 84 LEU A O 1
ATOM 720 N N . PHE A 1 85 ? -8.697 2.915 -2.432 1.00 97.88 85 PHE A N 1
ATOM 721 C CA . PHE A 1 85 ? -8.606 3.636 -1.165 1.00 97.88 85 PHE A CA 1
ATOM 722 C C . PHE A 1 85 ? -9.052 5.098 -1.271 1.00 97.88 85 PHE A C 1
ATOM 724 O O . PHE A 1 85 ? -9.474 5.656 -0.268 1.00 97.88 85 PHE A O 1
ATOM 731 N N . GLY A 1 86 ? -9.003 5.719 -2.451 1.00 98.25 86 GLY A N 1
ATOM 732 C CA . GLY A 1 86 ? -9.541 7.065 -2.681 1.00 98.25 86 GLY A CA 1
ATOM 733 C C . GLY A 1 86 ? -11.059 7.096 -2.885 1.00 98.25 86 GLY A C 1
ATOM 734 O O . GLY A 1 86 ? -11.676 8.163 -2.828 1.00 98.25 86 GLY A O 1
ATOM 735 N N . TYR A 1 87 ? -11.684 5.934 -3.102 1.00 98.19 87 TYR A N 1
ATOM 736 C CA . TYR A 1 87 ? -13.109 5.837 -3.398 1.00 98.19 87 TYR A CA 1
ATOM 737 C C . TYR A 1 87 ? -13.978 6.494 -2.317 1.00 98.19 87 TYR A C 1
ATOM 739 O O . TYR A 1 87 ? -13.753 6.330 -1.116 1.00 98.19 87 TYR A O 1
ATOM 747 N N . ASP A 1 88 ? -14.980 7.248 -2.775 1.00 98.00 88 ASP A N 1
ATOM 748 C CA . ASP A 1 88 ? -15.872 8.054 -1.939 1.00 98.00 88 ASP A CA 1
ATOM 749 C C . ASP A 1 88 ? -15.124 8.931 -0.914 1.00 98.00 88 ASP A C 1
ATOM 751 O O . ASP A 1 88 ? -15.457 8.968 0.270 1.00 98.00 88 ASP A O 1
ATOM 755 N N . GLN A 1 89 ? -14.075 9.633 -1.365 1.00 98.00 89 GLN A N 1
ATOM 756 C CA . GLN A 1 89 ? -13.232 10.485 -0.510 1.00 98.00 89 GLN A CA 1
ATOM 757 C C . GLN A 1 89 ? -12.625 9.699 0.670 1.00 98.00 89 GLN A C 1
ATOM 759 O O . GLN A 1 89 ? -12.581 10.178 1.803 1.00 98.00 89 GLN A O 1
ATOM 764 N N . GLY A 1 90 ? -12.211 8.455 0.409 1.00 97.75 90 GLY A N 1
ATOM 765 C CA . GLY A 1 90 ? -11.568 7.566 1.376 1.00 97.75 90 GLY A CA 1
ATOM 766 C C . GLY A 1 90 ? -12.459 7.056 2.507 1.00 97.75 90 GLY A C 1
ATOM 767 O O . GLY A 1 90 ? -11.935 6.657 3.552 1.00 97.75 90 GLY A O 1
ATOM 768 N N . ARG A 1 91 ? -13.787 7.071 2.330 1.00 97.12 91 ARG A N 1
ATOM 769 C CA . ARG A 1 91 ? -14.742 6.618 3.357 1.00 97.12 91 ARG A CA 1
ATOM 770 C C . ARG A 1 91 ? -15.005 5.116 3.362 1.00 97.12 91 ARG A C 1
ATOM 772 O O . ARG A 1 91 ? -15.292 4.572 4.425 1.00 97.12 91 ARG A O 1
ATOM 779 N N . GLU A 1 92 ? -14.892 4.450 2.216 1.00 96.06 92 GLU A N 1
ATOM 780 C CA . GLU A 1 92 ? -15.240 3.025 2.097 1.00 96.06 92 GLU A CA 1
ATOM 781 C C . GLU A 1 92 ? -14.087 2.099 2.498 1.00 96.06 92 GLU A C 1
ATOM 783 O O . GLU A 1 92 ? -14.278 1.111 3.207 1.00 96.06 92 GLU A O 1
ATOM 788 N N . TRP A 1 93 ? -12.866 2.432 2.072 1.00 96.31 93 TRP A N 1
ATOM 789 C CA . TRP A 1 93 ? -11.658 1.669 2.378 1.00 96.31 93 TRP A CA 1
ATOM 790 C C . TRP A 1 93 ? -10.715 2.519 3.216 1.00 96.31 93 TRP A C 1
ATOM 792 O O . TRP A 1 93 ? -10.373 3.630 2.833 1.00 96.31 93 TRP A O 1
ATOM 802 N N . GLY A 1 94 ? -10.268 1.988 4.352 1.00 95.50 94 GLY A N 1
ATOM 803 C CA . GLY A 1 94 ? -9.399 2.705 5.282 1.00 95.50 94 GLY A CA 1
ATOM 804 C C . GLY A 1 94 ? -8.330 1.812 5.894 1.00 95.50 94 GLY A C 1
ATOM 805 O O . GLY A 1 94 ? -8.284 0.603 5.660 1.00 95.50 94 GLY A O 1
ATOM 806 N N . VAL A 1 95 ? -7.465 2.415 6.706 1.00 96.75 95 VAL A N 1
ATOM 807 C CA . VAL A 1 95 ? -6.428 1.691 7.453 1.00 96.75 95 VAL A CA 1
ATOM 808 C C . VAL A 1 95 ? -6.818 1.663 8.923 1.00 96.75 95 VAL A C 1
ATOM 810 O O . VAL A 1 95 ? -6.868 2.702 9.580 1.00 96.75 95 VAL A O 1
ATOM 813 N N . ALA A 1 96 ? -7.108 0.473 9.443 1.00 96.31 96 ALA A N 1
ATOM 814 C CA . ALA A 1 96 ? -7.440 0.284 10.848 1.00 96.31 96 ALA A CA 1
ATOM 815 C C . ALA A 1 96 ? -6.200 -0.110 11.657 1.00 96.31 96 ALA A C 1
ATOM 817 O O . ALA A 1 96 ? -5.469 -1.035 11.302 1.00 96.31 96 ALA A O 1
ATOM 818 N N . HIS A 1 97 ? -5.996 0.580 12.772 1.00 97.00 97 HIS A N 1
ATOM 819 C CA . HIS A 1 97 ? -4.972 0.276 13.758 1.00 97.00 97 HIS A CA 1
ATOM 820 C C . HIS A 1 97 ? -5.629 -0.197 15.050 1.00 97.00 97 HIS A C 1
ATOM 822 O O . HIS A 1 97 ? -6.656 0.339 15.475 1.00 97.00 97 HIS A O 1
ATOM 828 N N . TYR A 1 98 ? -4.999 -1.180 15.687 1.00 97.31 98 TYR A N 1
ATOM 829 C CA . TYR A 1 98 ? -5.478 -1.797 16.916 1.00 97.31 98 TYR A CA 1
ATOM 830 C C . TYR A 1 98 ? -4.329 -1.889 17.908 1.00 97.31 98 TYR A C 1
ATOM 832 O O . TYR A 1 98 ? -3.250 -2.390 17.581 1.00 97.31 98 TYR A O 1
ATOM 840 N N . ARG A 1 99 ? -4.571 -1.431 19.132 1.00 97.69 99 ARG A N 1
ATOM 841 C CA . ARG A 1 99 ? -3.690 -1.665 20.269 1.00 97.69 99 ARG A CA 1
ATOM 842 C C . ARG A 1 99 ? -4.277 -2.793 21.099 1.00 97.69 99 ARG A C 1
ATOM 844 O O . ARG A 1 99 ? -5.377 -2.657 21.633 1.00 97.69 99 ARG A O 1
ATOM 851 N N . PHE A 1 100 ? -3.533 -3.884 21.199 1.00 98.06 100 PHE A N 1
ATOM 852 C CA . PHE A 1 100 ? -3.902 -5.038 22.007 1.00 98.06 100 PHE A CA 1
ATOM 853 C C . PHE A 1 100 ? -3.204 -4.990 23.362 1.00 98.06 100 PHE A C 1
ATOM 855 O O . PHE A 1 100 ? -2.048 -4.576 23.457 1.00 98.06 100 PHE A O 1
ATOM 862 N N . VAL A 1 101 ? -3.887 -5.479 24.389 1.00 97.88 101 VAL A N 1
ATOM 863 C CA . VAL A 1 101 ? -3.296 -5.799 25.689 1.00 97.88 101 VAL A CA 1
ATOM 864 C C . VAL A 1 101 ? -3.548 -7.263 26.012 1.00 97.88 101 VAL A C 1
ATOM 866 O O . VAL A 1 101 ? -4.524 -7.862 25.551 1.00 97.88 101 VAL A O 1
ATOM 869 N N . LYS A 1 102 ? -2.636 -7.859 26.782 1.00 96.25 102 LYS A N 1
ATOM 870 C CA . LYS A 1 102 ? -2.830 -9.216 27.287 1.00 96.25 102 LYS A CA 1
ATOM 871 C C . LYS A 1 102 ? -4.027 -9.215 28.235 1.00 96.25 102 LYS A C 1
ATOM 873 O O . LYS A 1 102 ? -4.197 -8.264 28.998 1.00 96.25 102 LYS A O 1
ATOM 878 N N . ARG A 1 103 ? -4.837 -10.265 28.150 1.00 86.06 103 ARG A N 1
ATOM 879 C CA . ARG A 1 103 ? -5.936 -10.475 29.085 1.00 86.06 103 ARG A CA 1
ATOM 880 C C . ARG A 1 103 ? -5.444 -10.841 30.485 1.00 86.06 103 ARG A C 1
ATOM 882 O O . ARG A 1 103 ? -4.387 -11.510 30.587 1.00 86.06 103 ARG A O 1
#

InterPro domains:
  IPR029063 S-adenosyl-L-methionine-dependent methyltransferase superfamily [G3DSA:3.40.50.150] (1-96)
  IPR029063 S-adenosyl-L-methionine-dependent methyltransferase superfamily [SSF53335] (2-99)

pLDDT: mean 95.59, std 5.65, range [66.0, 98.81]

Sequence (103 aa):
MGRHFFTGGLMPATDTLLHFQQDAVIEQRWVLSGEHYEKTANAWLENQDRHREQIMPLLKQTYGDDAQRWWQRWRMFWLACAELFGYDQGREWGVAHYRFVKR

Secondary structure (DSSP, 8-state):
-HHHH-TT-----TTGGGG--SSEEEEEEEEE-HHHHHHHHHHHHHHHHHTHHHHHHHHHHHHGGGHHHHHHHHHHHHHHHHHHHHHHHHTSS-EEEEEEEE-

Organism: NCBI:txid83224